Protein AF-A0A2V6GNT8-F1 (afdb_monomer_lite)

Structure (mmCIF, N/CA/C/O backbone):
data_AF-A0A2V6GNT8-F1
#
_entry.id   AF-A0A2V6GNT8-F1
#
loop_
_atom_site.group_PDB
_atom_site.id
_atom_site.type_symbol
_atom_site.label_atom_id
_atom_site.label_alt_id
_atom_site.label_comp_id
_atom_site.label_asym_id
_atom_site.label_entity_id
_atom_site.label_seq_id
_atom_site.pdbx_PDB_ins_code
_atom_site.Cartn_x
_atom_site.Cartn_y
_atom_site.Cartn_z
_atom_site.occupancy
_atom_site.B_iso_or_equiv
_atom_site.auth_seq_id
_atom_site.auth_comp_id
_atom_site.auth_asym_id
_atom_site.auth_atom_id
_atom_site.pdbx_PDB_model_num
ATOM 1 N N . MET A 1 1 ? 37.983 -3.464 -19.889 1.00 56.69 1 MET A N 1
ATOM 2 C CA . MET A 1 1 ? 36.659 -3.033 -19.393 1.00 56.69 1 MET A CA 1
ATOM 3 C C . MET A 1 1 ? 35.722 -4.200 -19.615 1.00 56.69 1 MET A C 1
ATOM 5 O O . MET A 1 1 ? 35.856 -4.833 -20.650 1.00 56.69 1 MET A O 1
ATOM 9 N N . LYS A 1 2 ? 34.889 -4.554 -18.633 1.00 69.12 2 LYS A N 1
ATOM 10 C CA . LYS A 1 2 ? 33.825 -5.542 -18.847 1.00 69.12 2 LYS A CA 1
ATOM 11 C C . LYS A 1 2 ? 32.774 -4.862 -19.735 1.00 69.12 2 LYS A C 1
ATOM 13 O O . LYS A 1 2 ? 32.484 -3.691 -19.485 1.00 69.12 2 LYS A O 1
ATOM 18 N N . ASP A 1 3 ? 32.304 -5.530 -20.785 1.00 84.44 3 ASP A N 1
ATOM 19 C CA . ASP A 1 3 ? 31.273 -4.966 -21.662 1.00 84.44 3 ASP A CA 1
ATOM 20 C C . ASP A 1 3 ? 29.987 -4.728 -20.859 1.00 84.44 3 ASP A C 1
ATOM 22 O O . ASP A 1 3 ? 29.680 -5.474 -19.929 1.00 84.44 3 ASP A O 1
ATOM 26 N N . TRP A 1 4 ? 29.275 -3.644 -21.167 1.00 90.56 4 TRP A N 1
ATOM 27 C CA . TRP A 1 4 ? 28.039 -3.295 -20.471 1.00 90.56 4 TRP A CA 1
ATOM 28 C C . TRP A 1 4 ? 26.917 -4.254 -20.879 1.00 90.56 4 TRP A C 1
ATOM 30 O O . TRP A 1 4 ? 26.547 -4.311 -22.051 1.00 90.56 4 TRP A O 1
ATOM 40 N N . ASP A 1 5 ? 26.365 -4.978 -19.909 1.00 93.69 5 ASP A N 1
ATOM 41 C CA . ASP A 1 5 ? 25.269 -5.933 -20.076 1.00 93.69 5 ASP A CA 1
ATOM 42 C C . ASP A 1 5 ? 24.158 -5.715 -19.027 1.00 93.69 5 ASP A C 1
ATOM 44 O O . ASP A 1 5 ? 24.258 -4.858 -18.142 1.00 93.69 5 ASP A O 1
ATOM 48 N N . VAL A 1 6 ? 23.061 -6.473 -19.148 1.00 94.94 6 VAL A N 1
ATOM 49 C CA . VAL A 1 6 ? 21.893 -6.366 -18.252 1.00 94.94 6 VAL A CA 1
ATOM 50 C C . VAL A 1 6 ? 22.272 -6.673 -16.802 1.00 94.94 6 VAL A C 1
ATOM 52 O O . VAL A 1 6 ? 21.844 -5.958 -15.897 1.00 94.94 6 VAL A O 1
ATOM 55 N N . GLU A 1 7 ? 23.114 -7.684 -16.571 1.00 94.44 7 GLU A N 1
ATOM 56 C CA . GLU A 1 7 ? 23.588 -8.039 -15.228 1.00 94.44 7 GLU A CA 1
ATOM 57 C C . GLU A 1 7 ? 24.385 -6.893 -14.599 1.00 94.44 7 GLU A C 1
ATOM 59 O O . GLU A 1 7 ? 24.159 -6.529 -13.444 1.00 94.44 7 GLU A O 1
ATOM 64 N N . SER A 1 8 ? 25.275 -6.268 -15.373 1.00 94.38 8 SER A N 1
ATOM 65 C CA . SER A 1 8 ? 26.043 -5.106 -14.934 1.00 94.38 8 SER A CA 1
ATOM 66 C C . SER A 1 8 ? 25.132 -3.917 -14.639 1.00 94.38 8 SER A C 1
ATOM 68 O O . SER A 1 8 ? 25.365 -3.221 -13.651 1.00 94.38 8 SER A O 1
ATOM 70 N N . ALA A 1 9 ? 24.073 -3.696 -15.425 1.00 94.00 9 ALA A N 1
ATOM 71 C CA . ALA A 1 9 ? 23.090 -2.645 -15.162 1.00 94.00 9 ALA A CA 1
ATOM 72 C C . ALA A 1 9 ? 22.308 -2.891 -13.859 1.00 94.00 9 ALA A C 1
ATOM 74 O O . ALA A 1 9 ? 22.217 -1.989 -13.021 1.00 94.00 9 ALA A O 1
ATOM 75 N N . ILE A 1 10 ? 21.795 -4.111 -13.656 1.00 95.31 10 ILE A N 1
ATOM 76 C CA . ILE A 1 10 ? 21.076 -4.511 -12.436 1.00 95.31 10 ILE A CA 1
ATOM 77 C C . ILE A 1 10 ? 21.976 -4.356 -11.209 1.00 95.31 10 ILE A C 1
ATOM 79 O O . ILE A 1 10 ? 21.546 -3.762 -10.221 1.00 95.31 10 ILE A O 1
ATOM 83 N N . ALA A 1 11 ? 23.228 -4.817 -11.285 1.00 95.38 11 ALA A N 1
ATOM 84 C CA . ALA A 1 11 ? 24.191 -4.701 -10.195 1.00 95.38 11 ALA A CA 1
ATOM 85 C C . ALA A 1 11 ? 24.572 -3.239 -9.909 1.00 95.38 11 ALA A C 1
ATOM 87 O O . ALA A 1 11 ? 24.581 -2.819 -8.753 1.00 95.38 11 ALA A O 1
ATOM 88 N N . THR A 1 12 ? 24.835 -2.442 -10.950 1.00 95.56 12 THR A N 1
ATOM 89 C CA . THR A 1 12 ? 25.225 -1.026 -10.815 1.00 95.56 12 THR A CA 1
ATOM 90 C C . THR A 1 12 ? 24.135 -0.199 -10.138 1.00 95.56 12 THR A C 1
ATOM 92 O O . THR A 1 12 ? 24.432 0.611 -9.261 1.00 95.56 12 THR A O 1
ATOM 95 N N . TYR A 1 13 ? 22.871 -0.410 -10.515 1.00 96.00 13 TYR A N 1
ATOM 96 C CA . TYR A 1 13 ? 21.725 0.296 -9.929 1.00 96.00 13 TYR A CA 1
ATOM 97 C C . TYR A 1 13 ? 21.080 -0.443 -8.751 1.00 96.00 13 TYR A C 1
ATOM 99 O O . TYR A 1 13 ? 20.076 0.024 -8.205 1.00 96.00 13 TYR A O 1
ATOM 107 N N . ASN A 1 14 ? 21.657 -1.583 -8.360 1.00 96.31 14 ASN A N 1
ATOM 108 C CA . ASN A 1 14 ? 21.172 -2.472 -7.311 1.00 96.31 14 ASN A CA 1
ATOM 109 C C . ASN A 1 14 ? 19.658 -2.736 -7.406 1.00 96.31 14 ASN A C 1
ATOM 111 O O . ASN A 1 14 ? 18.943 -2.644 -6.407 1.00 96.31 14 ASN A O 1
ATOM 115 N N . VAL A 1 15 ? 19.156 -3.003 -8.618 1.00 96.12 15 VAL A N 1
ATOM 116 C CA . VAL A 1 15 ? 17.709 -3.124 -8.869 1.00 96.12 15 VAL A CA 1
ATOM 117 C C . VAL A 1 15 ? 17.105 -4.247 -8.034 1.00 96.12 15 VAL A C 1
ATOM 119 O O . VAL A 1 15 ? 16.052 -4.052 -7.440 1.00 96.12 15 VAL A O 1
ATOM 122 N N . ASP A 1 16 ? 17.810 -5.364 -7.872 1.00 93.62 16 ASP A N 1
ATOM 123 C CA . ASP A 1 16 ? 17.339 -6.484 -7.050 1.00 93.62 16 ASP A CA 1
ATOM 124 C C . ASP A 1 16 ? 17.245 -6.133 -5.557 1.00 93.62 16 ASP A C 1
ATOM 126 O O . ASP A 1 16 ? 16.395 -6.666 -4.844 1.00 93.62 16 ASP A O 1
ATOM 130 N N . GLY A 1 17 ? 18.070 -5.195 -5.079 1.00 94.69 17 GLY A N 1
ATOM 131 C CA . GLY A 1 17 ? 18.089 -4.785 -3.676 1.00 94.69 17 GLY A CA 1
ATOM 132 C C . GLY A 1 17 ? 16.864 -3.977 -3.240 1.00 94.69 17 GLY A C 1
ATOM 133 O O . GLY A 1 17 ? 16.472 -4.052 -2.078 1.00 94.69 17 GLY A O 1
ATOM 134 N N . TRP A 1 18 ? 16.246 -3.210 -4.144 1.00 95.00 18 TRP A N 1
ATOM 135 C CA . TRP A 1 18 ? 15.059 -2.392 -3.836 1.00 95.00 18 TRP A CA 1
ATOM 136 C C . TRP A 1 18 ? 13.808 -2.819 -4.608 1.00 95.00 18 TRP A C 1
ATOM 138 O O . TRP A 1 18 ? 12.692 -2.667 -4.108 1.00 95.00 18 TRP A O 1
ATOM 148 N N . GLY A 1 19 ? 13.975 -3.388 -5.801 1.00 94.38 19 GLY A N 1
ATOM 149 C CA . GLY A 1 19 ? 12.900 -3.766 -6.713 1.00 94.38 19 GLY A CA 1
ATOM 150 C C . GLY A 1 19 ? 11.969 -4.822 -6.133 1.00 94.38 19 GLY A C 1
ATOM 151 O O . GLY A 1 19 ? 10.793 -4.840 -6.487 1.00 94.38 19 GLY A O 1
ATOM 152 N N . SER A 1 20 ? 12.453 -5.650 -5.196 1.00 92.75 20 SER A N 1
ATOM 153 C CA . SER A 1 20 ? 11.640 -6.603 -4.420 1.00 92.75 20 SER A CA 1
ATOM 154 C C . SER A 1 20 ? 10.750 -7.497 -5.301 1.00 92.75 20 SER A C 1
ATOM 156 O O . SER A 1 20 ? 9.595 -7.757 -4.968 1.00 92.75 20 SER A O 1
ATOM 158 N N . GLY A 1 21 ? 11.255 -7.895 -6.474 1.00 92.94 21 GLY A N 1
ATOM 159 C CA . GLY A 1 21 ? 10.516 -8.662 -7.485 1.00 92.94 21 GLY A CA 1
ATOM 160 C C . GLY A 1 21 ? 9.490 -7.867 -8.309 1.00 92.94 21 GLY A C 1
ATOM 161 O O . GLY A 1 21 ? 9.020 -8.370 -9.324 1.00 92.94 21 GLY A O 1
ATOM 162 N N . TYR A 1 22 ? 9.168 -6.625 -7.933 1.00 96.69 22 TYR A N 1
ATOM 163 C CA . TYR A 1 22 ? 8.248 -5.755 -8.676 1.00 96.69 22 TYR A CA 1
ATOM 164 C C . TYR A 1 22 ? 8.913 -4.990 -9.808 1.00 96.69 22 TYR A C 1
ATOM 166 O O . TYR A 1 22 ? 8.228 -4.598 -10.743 1.00 96.69 22 TYR A O 1
ATOM 174 N N . PHE A 1 23 ? 10.216 -4.737 -9.730 1.00 97.31 23 PHE A N 1
ATOM 175 C CA . PHE A 1 23 ? 10.946 -4.001 -10.756 1.00 97.31 23 PHE A CA 1
ATOM 176 C C . PHE A 1 23 ? 12.227 -4.735 -11.113 1.00 97.31 23 PHE A C 1
ATOM 178 O O . PHE A 1 23 ? 12.918 -5.242 -10.232 1.00 97.31 23 PHE A O 1
ATOM 185 N N . THR A 1 24 ? 12.531 -4.797 -12.406 1.00 95.94 24 THR A N 1
ATOM 186 C CA . THR A 1 24 ? 13.781 -5.360 -12.927 1.00 95.94 24 THR A CA 1
ATOM 187 C C . THR A 1 24 ? 14.067 -4.806 -14.329 1.00 95.94 24 THR A C 1
ATOM 189 O O . THR A 1 24 ? 13.322 -3.958 -14.828 1.00 95.94 24 THR A O 1
ATOM 192 N N . VAL A 1 25 ? 15.147 -5.260 -14.960 1.00 96.31 25 VAL A N 1
ATOM 193 C CA . VAL A 1 25 ? 15.515 -4.936 -16.343 1.00 96.31 25 VAL A CA 1
ATOM 194 C C . VAL A 1 25 ? 15.316 -6.184 -17.203 1.00 96.31 25 VAL A C 1
ATOM 196 O O . VAL A 1 25 ? 15.772 -7.265 -16.837 1.00 96.31 25 VAL A O 1
ATOM 199 N N . ASN A 1 26 ? 14.600 -6.066 -18.323 1.00 94.75 26 ASN A N 1
ATOM 200 C CA . ASN A 1 26 ? 14.367 -7.193 -19.229 1.00 94.75 26 ASN A CA 1
ATOM 201 C C . ASN A 1 26 ? 15.579 -7.465 -20.147 1.00 94.75 26 ASN A C 1
ATOM 203 O O . ASN A 1 26 ? 16.560 -6.723 -20.152 1.00 94.75 26 ASN A O 1
ATOM 207 N N . ALA A 1 27 ? 15.492 -8.518 -20.968 1.00 94.25 27 ALA A N 1
ATOM 208 C CA . ALA A 1 27 ? 16.557 -8.913 -21.899 1.00 94.25 27 ALA A CA 1
ATOM 209 C C . ALA A 1 27 ? 16.891 -7.852 -22.970 1.00 94.25 27 ALA A C 1
ATOM 211 O O . ALA A 1 27 ? 17.967 -7.894 -23.559 1.00 94.25 27 ALA A O 1
ATOM 212 N N . GLU A 1 28 ? 15.992 -6.897 -23.212 1.00 94.62 28 GLU A N 1
ATOM 213 C CA . GLU A 1 28 ? 16.192 -5.781 -24.145 1.00 94.62 28 GLU A CA 1
ATOM 214 C C . GLU A 1 28 ? 16.839 -4.558 -23.473 1.00 94.62 28 GLU A C 1
ATOM 216 O O . GLU A 1 28 ? 17.083 -3.549 -24.131 1.00 94.62 28 GLU A O 1
ATOM 221 N N . GLY A 1 29 ? 17.106 -4.617 -22.163 1.00 94.94 29 GLY A N 1
ATOM 222 C CA . GLY A 1 29 ? 17.658 -3.500 -21.394 1.00 94.94 29 GLY A CA 1
ATOM 223 C C . GLY A 1 29 ? 16.616 -2.484 -20.910 1.00 94.94 29 GLY A C 1
ATOM 224 O O . GLY A 1 29 ? 16.991 -1.422 -20.414 1.00 94.94 29 GLY A O 1
ATOM 225 N N . ASN A 1 30 ? 15.320 -2.788 -21.020 1.00 96.56 30 ASN A N 1
ATOM 226 C CA . ASN A 1 30 ? 14.231 -1.913 -20.585 1.00 96.56 30 ASN A CA 1
ATOM 227 C C . ASN A 1 30 ? 13.824 -2.190 -19.132 1.00 96.56 30 ASN A C 1
ATOM 229 O O . ASN A 1 30 ? 13.754 -3.343 -18.703 1.00 96.56 30 ASN A O 1
ATOM 233 N N . VAL A 1 31 ? 13.482 -1.137 -18.381 1.00 96.69 31 VAL A N 1
ATOM 234 C CA . VAL A 1 31 ? 12.901 -1.286 -17.037 1.00 96.69 31 VAL A CA 1
ATOM 235 C C . VAL A 1 31 ? 11.473 -1.807 -17.158 1.00 96.69 31 VAL A C 1
ATOM 237 O O . VAL A 1 31 ? 10.640 -1.223 -17.858 1.00 96.69 31 VAL A O 1
ATOM 240 N N . VAL A 1 32 ? 11.179 -2.878 -16.427 1.00 97.19 32 VAL A N 1
ATOM 241 C CA . VAL A 1 32 ? 9.854 -3.493 -16.376 1.00 97.19 32 VAL A CA 1
ATOM 242 C C . VAL A 1 32 ? 9.287 -3.480 -14.962 1.00 97.19 32 VAL A C 1
ATOM 244 O O . VAL A 1 32 ? 10.020 -3.650 -13.987 1.00 97.19 32 VAL A O 1
ATOM 247 N N . ALA A 1 33 ? 7.972 -3.304 -14.861 1.00 97.50 33 ALA A N 1
ATOM 248 C CA . ALA A 1 33 ? 7.204 -3.477 -13.635 1.00 97.50 33 ALA A CA 1
ATOM 249 C C . ALA A 1 33 ? 6.460 -4.822 -13.665 1.00 97.50 33 ALA A C 1
ATOM 251 O O . ALA A 1 33 ? 5.877 -5.181 -14.683 1.00 97.50 33 ALA A O 1
ATOM 252 N N . LYS A 1 34 ? 6.435 -5.550 -12.552 1.00 97.06 34 LYS A N 1
ATOM 253 C CA . LYS A 1 34 ? 5.728 -6.823 -12.355 1.00 97.06 34 LYS A CA 1
ATOM 254 C C . LYS A 1 34 ? 4.785 -6.697 -11.150 1.00 97.06 34 LYS A C 1
ATOM 256 O O . LYS A 1 34 ? 5.127 -7.164 -10.064 1.00 97.06 34 LYS A O 1
ATOM 261 N N . PRO A 1 35 ? 3.623 -6.031 -11.283 1.00 95.31 35 PRO A N 1
ATOM 262 C CA . PRO A 1 35 ? 2.770 -5.700 -10.136 1.00 95.31 35 PRO A CA 1
ATOM 263 C C . PRO A 1 35 ? 2.293 -6.912 -9.323 1.00 95.31 35 PRO A C 1
ATOM 265 O O . PRO A 1 35 ? 2.169 -6.815 -8.107 1.00 95.31 35 PRO A O 1
ATOM 268 N N . LEU A 1 36 ? 2.095 -8.056 -9.985 1.00 93.50 36 LEU A N 1
ATOM 269 C CA . LEU A 1 36 ? 1.689 -9.328 -9.372 1.00 93.50 36 LEU A CA 1
ATOM 270 C C . LEU A 1 36 ? 2.846 -10.340 -9.256 1.00 93.50 36 LEU A C 1
ATOM 272 O O . LEU A 1 36 ? 2.604 -11.526 -9.046 1.00 93.50 36 LEU A O 1
ATOM 276 N N . GLN A 1 37 ? 4.096 -9.886 -9.415 1.00 92.19 37 GLN A N 1
ATOM 277 C CA . GLN A 1 37 ? 5.290 -10.739 -9.444 1.00 92.19 37 GLN A CA 1
ATOM 278 C C . GLN A 1 37 ? 5.119 -11.928 -10.413 1.00 92.19 37 GLN A C 1
ATOM 280 O O . GLN A 1 37 ? 4.718 -11.725 -11.558 1.00 92.19 37 GLN A O 1
ATOM 285 N N . GLU A 1 38 ? 5.403 -13.153 -9.966 1.00 88.50 38 GLU A N 1
ATOM 286 C CA . GLU A 1 38 ? 5.320 -14.381 -10.770 1.00 88.50 38 GLU A CA 1
ATOM 287 C C . GLU A 1 38 ? 3.878 -14.784 -11.128 1.00 88.50 38 GLU A C 1
ATOM 289 O O . GLU A 1 38 ? 3.668 -15.589 -12.031 1.00 88.50 38 GLU A O 1
ATOM 294 N N . ASN A 1 39 ? 2.871 -14.208 -10.460 1.00 87.88 39 ASN A N 1
ATOM 295 C CA . ASN A 1 39 ? 1.457 -14.493 -10.721 1.00 87.88 39 ASN A CA 1
ATOM 296 C C . ASN A 1 39 ? 0.870 -13.640 -11.858 1.00 87.88 39 ASN A C 1
ATOM 298 O O . ASN A 1 39 ? -0.316 -13.763 -12.167 1.00 87.88 39 ASN A O 1
ATOM 302 N N . GLY A 1 40 ? 1.661 -12.756 -12.473 1.00 89.06 40 GLY A N 1
ATOM 303 C CA . GLY A 1 40 ? 1.198 -11.886 -13.549 1.00 89.06 40 GLY A CA 1
ATOM 304 C C . GLY A 1 40 ? 2.243 -11.623 -14.625 1.00 89.06 40 GLY A C 1
ATOM 305 O O . GLY A 1 40 ? 3.290 -12.259 -14.700 1.00 89.06 40 GLY A O 1
ATOM 306 N N . GLY A 1 41 ? 1.920 -10.675 -15.502 1.00 92.06 41 GLY A N 1
ATOM 307 C CA . GLY A 1 41 ? 2.810 -10.243 -16.573 1.00 92.06 41 GLY A CA 1
ATOM 308 C C . GLY A 1 41 ? 3.806 -9.167 -16.139 1.00 92.06 41 GLY A C 1
ATOM 309 O O . GLY A 1 41 ? 3.713 -8.574 -15.062 1.00 92.06 41 GLY A O 1
ATOM 310 N N . SER A 1 42 ? 4.742 -8.872 -17.039 1.00 95.31 42 SER A N 1
ATOM 311 C CA . SER A 1 42 ? 5.628 -7.713 -16.947 1.00 95.31 42 SER A CA 1
ATOM 312 C C . SER A 1 42 ? 5.145 -6.582 -17.850 1.00 95.31 42 SER A C 1
ATOM 314 O O . SER A 1 42 ? 4.770 -6.822 -18.995 1.00 95.31 42 SER A O 1
ATOM 316 N N . ILE A 1 43 ? 5.230 -5.349 -17.364 1.00 96.88 43 ILE A N 1
ATOM 317 C CA . ILE A 1 43 ? 4.875 -4.124 -18.077 1.00 96.88 43 ILE A CA 1
ATOM 318 C C . ILE A 1 43 ? 6.163 -3.369 -18.391 1.00 96.88 43 ILE A C 1
ATOM 320 O O . ILE A 1 43 ? 6.874 -2.956 -17.474 1.00 96.88 43 ILE A O 1
ATOM 324 N N . ASN A 1 44 ? 6.460 -3.163 -19.672 1.00 97.50 44 ASN A N 1
ATOM 325 C CA . ASN A 1 44 ? 7.583 -2.334 -20.094 1.00 97.50 44 ASN A CA 1
ATOM 326 C C . ASN A 1 44 ? 7.255 -0.852 -19.871 1.00 97.50 44 ASN A C 1
ATOM 328 O O . ASN A 1 44 ? 6.357 -0.294 -20.502 1.00 97.50 44 ASN A O 1
ATOM 332 N N . ILE A 1 45 ? 7.986 -0.194 -18.968 1.00 96.69 45 ILE A N 1
ATOM 333 C CA . ILE A 1 45 ? 7.701 1.200 -18.596 1.00 96.69 45 ILE A CA 1
ATOM 334 C C . ILE A 1 45 ? 7.904 2.134 -19.796 1.00 96.69 45 ILE A C 1
ATOM 336 O O . ILE A 1 45 ? 7.168 3.112 -19.948 1.00 96.69 45 ILE A O 1
ATOM 340 N N . LEU A 1 46 ? 8.860 1.826 -20.678 1.00 96.25 46 LEU A N 1
ATOM 341 C CA . LEU A 1 46 ? 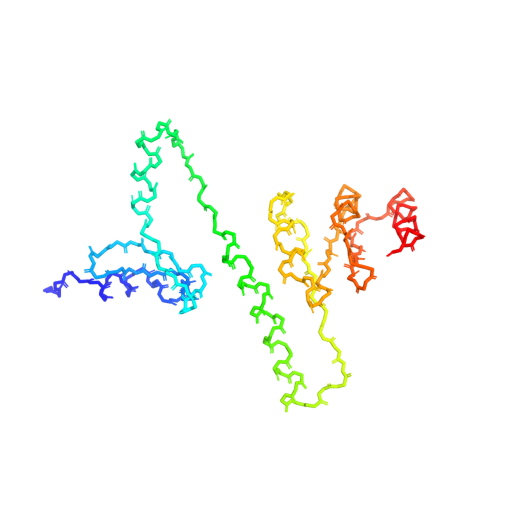9.112 2.628 -21.871 1.00 96.25 46 LEU A CA 1
ATOM 342 C C . LEU A 1 46 ? 7.926 2.585 -22.845 1.00 96.25 46 LEU A C 1
ATOM 344 O O . LEU A 1 46 ? 7.580 3.611 -23.430 1.00 96.25 46 LEU A O 1
ATOM 348 N N . GLU A 1 47 ? 7.266 1.434 -22.978 1.00 96.88 47 GLU A N 1
ATOM 349 C CA . GLU A 1 47 ? 6.056 1.295 -23.797 1.00 96.88 47 GLU A CA 1
ATOM 350 C C . GLU A 1 47 ? 4.905 2.133 -23.237 1.00 96.88 47 GLU A C 1
ATOM 352 O O . GLU A 1 47 ? 4.293 2.888 -23.990 1.00 96.88 47 GLU A O 1
ATOM 357 N N . VAL A 1 48 ? 4.684 2.108 -21.917 1.00 96.38 48 VAL A N 1
ATOM 358 C CA . VAL A 1 48 ? 3.664 2.945 -21.254 1.00 96.38 48 VAL A CA 1
ATOM 359 C C . VAL A 1 48 ? 3.925 4.436 -21.497 1.00 96.38 48 VAL A C 1
ATOM 361 O O . VAL A 1 48 ? 3.007 5.200 -21.799 1.00 96.38 48 VAL A O 1
ATOM 364 N N . VAL A 1 49 ? 5.186 4.869 -21.404 1.00 96.31 49 VAL A N 1
ATOM 365 C CA . VAL A 1 49 ? 5.583 6.261 -21.673 1.00 96.31 49 VAL A CA 1
ATOM 366 C C . VAL A 1 49 ? 5.352 6.636 -23.139 1.00 96.31 49 VAL A C 1
ATOM 368 O O . VAL A 1 49 ? 4.873 7.738 -23.425 1.00 96.31 49 VAL A O 1
ATOM 371 N N . ASN A 1 50 ? 5.678 5.740 -24.071 1.00 96.00 50 ASN A N 1
ATOM 372 C CA . ASN A 1 50 ? 5.462 5.967 -25.497 1.00 96.00 50 ASN A CA 1
ATOM 373 C C . ASN A 1 50 ? 3.967 6.033 -25.832 1.00 96.00 50 ASN A C 1
ATOM 375 O O . ASN A 1 50 ? 3.548 6.956 -26.532 1.00 96.00 50 ASN A O 1
ATOM 379 N N . GLU A 1 51 ? 3.147 5.142 -25.274 1.00 96.69 51 GLU A N 1
ATOM 380 C CA . GLU A 1 51 ? 1.693 5.185 -25.436 1.00 96.69 51 GLU A CA 1
ATOM 381 C C . GLU A 1 51 ? 1.118 6.500 -24.888 1.00 96.69 51 GLU A C 1
ATOM 383 O O . GLU A 1 51 ? 0.370 7.187 -25.586 1.00 96.69 51 GLU A O 1
ATOM 388 N N . ALA A 1 52 ? 1.533 6.922 -23.689 1.00 96.50 52 ALA A N 1
ATOM 389 C CA . ALA A 1 52 ? 1.108 8.190 -23.099 1.00 96.50 52 ALA A CA 1
ATOM 390 C C . ALA A 1 52 ? 1.405 9.392 -24.016 1.00 96.50 52 ALA A C 1
ATOM 392 O O . ALA A 1 52 ? 0.547 10.263 -24.186 1.00 96.50 52 ALA A O 1
ATOM 393 N N . ARG A 1 53 ? 2.576 9.411 -24.673 1.00 95.31 53 ARG A N 1
ATOM 394 C CA . ARG A 1 53 ? 2.920 10.427 -25.686 1.00 95.31 53 ARG A CA 1
ATOM 395 C C . ARG A 1 53 ? 1.988 10.378 -26.888 1.00 95.31 53 ARG A C 1
ATOM 397 O O . ARG A 1 53 ? 1.503 11.425 -27.307 1.00 95.31 53 ARG A O 1
ATOM 404 N N . THR A 1 54 ? 1.716 9.188 -27.431 1.00 96.81 54 THR A N 1
ATOM 405 C CA . THR A 1 54 ? 0.809 9.045 -28.587 1.00 96.81 54 THR A CA 1
ATOM 406 C C . THR A 1 54 ? -0.614 9.507 -28.275 1.00 96.81 54 THR A C 1
ATOM 408 O O . THR A 1 54 ? -1.299 10.035 -29.146 1.00 96.81 54 THR A O 1
ATOM 411 N N . ARG A 1 55 ? -1.031 9.391 -27.010 1.00 96.81 55 ARG A N 1
ATOM 412 C CA . ARG A 1 55 ? -2.322 9.865 -26.497 1.00 96.81 55 ARG A CA 1
ATOM 413 C C . ARG A 1 55 ? -2.344 11.361 -26.165 1.00 96.81 55 ARG A C 1
ATOM 415 O O . ARG A 1 55 ? -3.363 11.855 -25.691 1.00 96.81 55 ARG A O 1
ATOM 422 N N . GLY A 1 56 ? -1.243 12.082 -26.389 1.00 96.38 56 GLY A N 1
ATOM 423 C CA . GLY A 1 56 ? -1.140 13.516 -26.120 1.00 96.38 56 GLY A CA 1
ATOM 424 C C . GLY A 1 56 ? -1.097 13.874 -24.632 1.00 96.38 56 GLY A C 1
ATOM 425 O O . GLY A 1 56 ? -1.387 15.016 -24.277 1.00 96.38 56 GLY A O 1
ATOM 426 N N . LEU A 1 57 ? -0.753 12.927 -23.752 1.00 96.12 57 LEU A N 1
ATOM 427 C CA . LEU A 1 57 ? -0.605 13.207 -22.325 1.00 96.12 57 LEU A CA 1
ATOM 428 C C . LEU A 1 57 ? 0.671 14.024 -22.081 1.00 96.12 57 LEU A C 1
ATOM 430 O O . LEU A 1 57 ? 1.756 13.687 -22.560 1.00 96.12 57 LEU A O 1
ATOM 434 N N . SER A 1 58 ? 0.536 15.110 -21.324 1.00 93.44 58 SER A N 1
ATOM 435 C CA . SER A 1 58 ? 1.648 15.984 -20.955 1.00 93.44 58 SER A CA 1
ATOM 436 C C . SER A 1 58 ? 2.488 15.395 -19.821 1.00 93.44 58 SER A C 1
ATOM 438 O O . SER A 1 58 ? 1.956 14.770 -18.904 1.00 93.44 58 SER A O 1
ATOM 440 N N . PHE A 1 59 ? 3.791 15.668 -19.845 1.00 94.06 59 PHE A N 1
ATOM 441 C CA . PHE A 1 59 ? 4.738 15.302 -18.789 1.00 94.06 59 PHE A CA 1
ATOM 442 C C . PHE A 1 59 ? 4.997 16.496 -17.849 1.00 94.06 59 PHE A C 1
ATOM 444 O O . PHE A 1 59 ? 4.915 17.637 -18.310 1.00 94.06 59 PHE A O 1
ATOM 451 N N . PRO A 1 60 ? 5.347 16.271 -16.564 1.00 94.56 60 PRO A N 1
ATOM 452 C CA . PRO A 1 60 ? 5.607 14.981 -15.910 1.00 94.56 60 PRO A CA 1
ATOM 453 C C . PRO A 1 60 ? 4.335 14.156 -15.659 1.00 94.56 60 PRO A C 1
ATOM 455 O O . PRO A 1 60 ? 3.266 14.713 -15.431 1.00 94.56 60 PRO A O 1
ATOM 458 N N . LEU A 1 61 ? 4.466 12.825 -15.687 1.00 93.94 61 LEU A N 1
ATOM 459 C CA . LEU A 1 61 ? 3.361 11.882 -15.491 1.00 93.94 61 LEU A CA 1
ATOM 460 C C . LEU A 1 61 ? 3.679 10.913 -14.347 1.00 93.94 61 LEU A C 1
ATOM 462 O O . LEU A 1 61 ? 4.830 10.519 -14.165 1.00 93.94 61 LEU A O 1
ATOM 466 N N . VAL A 1 62 ? 2.655 10.536 -13.580 1.00 93.31 62 VAL A N 1
ATOM 467 C CA . VAL A 1 62 ? 2.762 9.573 -12.476 1.00 93.31 62 VAL A CA 1
ATOM 468 C C . VAL A 1 62 ? 2.054 8.287 -12.881 1.00 93.31 62 VAL A C 1
ATOM 470 O O . VAL A 1 62 ? 0.847 8.291 -13.104 1.00 93.31 62 VAL A O 1
ATOM 473 N N . ILE A 1 63 ? 2.808 7.190 -12.965 1.00 93.00 63 ILE A N 1
ATOM 474 C CA . ILE A 1 63 ? 2.274 5.853 -13.243 1.00 93.00 63 ILE A CA 1
ATOM 475 C C . ILE A 1 63 ? 2.028 5.159 -11.904 1.00 93.00 63 ILE A C 1
ATOM 477 O O . ILE A 1 63 ? 2.927 5.080 -11.066 1.00 93.00 63 ILE A O 1
ATOM 481 N N . ARG A 1 64 ? 0.806 4.667 -11.692 1.00 92.50 64 ARG A N 1
ATOM 482 C CA . ARG A 1 64 ? 0.417 3.930 -10.486 1.00 92.50 64 ARG A CA 1
ATOM 483 C C . ARG A 1 64 ? 0.051 2.500 -10.854 1.00 92.50 64 ARG A C 1
ATOM 485 O O . ARG A 1 64 ? -0.744 2.288 -11.761 1.00 92.50 64 ARG A O 1
ATOM 492 N N . PHE A 1 65 ? 0.599 1.542 -10.117 1.00 93.62 65 PHE A N 1
ATOM 493 C CA . PHE A 1 65 ? 0.290 0.122 -10.265 1.00 93.62 65 PHE A CA 1
ATOM 494 C C . PHE A 1 65 ? -0.620 -0.303 -9.109 1.00 93.62 65 PHE A C 1
ATOM 496 O O . PHE A 1 65 ? -0.140 -0.552 -8.004 1.00 93.62 65 PHE A O 1
ATOM 503 N N . GLN A 1 66 ? -1.931 -0.330 -9.346 1.00 92.12 66 GLN A N 1
ATOM 504 C CA . GLN A 1 66 ? -2.928 -0.696 -8.331 1.00 92.12 66 GLN A CA 1
ATOM 505 C C . GLN A 1 66 ? -2.754 -2.152 -7.868 1.00 92.12 66 GLN A C 1
ATOM 507 O O . GLN A 1 66 ? -2.671 -2.411 -6.670 1.00 92.12 66 GLN A O 1
ATOM 512 N N . ASP A 1 67 ? -2.502 -3.064 -8.807 1.00 93.44 67 ASP A N 1
ATOM 513 C CA . ASP A 1 67 ? -2.198 -4.474 -8.532 1.00 93.44 67 ASP A CA 1
ATOM 514 C C . ASP A 1 67 ? -1.011 -4.671 -7.574 1.00 93.44 67 ASP A C 1
ATOM 516 O O . ASP A 1 67 ? -1.020 -5.576 -6.742 1.00 93.44 67 ASP A O 1
ATOM 520 N N . LEU A 1 68 ? -0.002 -3.791 -7.632 1.00 94.62 68 LEU A N 1
ATOM 521 C CA . LEU A 1 68 ? 1.132 -3.837 -6.707 1.00 94.62 68 LEU A CA 1
ATOM 522 C C . LEU A 1 68 ? 0.672 -3.530 -5.280 1.00 94.62 68 LEU A C 1
ATOM 524 O O . LEU A 1 68 ? 1.093 -4.205 -4.341 1.00 94.62 68 LEU A O 1
ATOM 528 N N . LEU A 1 69 ? -0.201 -2.533 -5.101 1.00 93.75 69 LEU A N 1
ATOM 529 C CA . LEU A 1 69 ? -0.771 -2.215 -3.790 1.00 93.75 69 LEU A CA 1
ATOM 530 C C . LEU A 1 69 ? -1.571 -3.400 -3.246 1.00 93.75 69 LEU A C 1
ATOM 532 O O . LEU A 1 69 ? -1.335 -3.789 -2.100 1.00 93.75 69 LEU A O 1
ATOM 536 N N . ARG A 1 70 ? -2.435 -4.015 -4.069 1.00 94.88 70 ARG A N 1
ATOM 537 C CA . ARG A 1 70 ? -3.186 -5.222 -3.681 1.00 94.88 70 ARG A CA 1
ATOM 538 C C . ARG A 1 70 ? -2.254 -6.335 -3.228 1.00 94.88 70 ARG A C 1
ATOM 540 O O . ARG A 1 70 ? -2.362 -6.812 -2.099 1.00 94.88 70 ARG A O 1
ATOM 547 N N . HIS A 1 71 ? -1.265 -6.658 -4.061 1.00 95.69 71 HIS A N 1
ATOM 548 C CA . HIS A 1 71 ? -0.295 -7.703 -3.766 1.00 95.69 71 HIS A CA 1
ATOM 549 C C . HIS A 1 71 ? 0.449 -7.429 -2.454 1.00 95.69 71 HIS A C 1
ATOM 551 O O . HIS A 1 71 ? 0.720 -8.355 -1.692 1.00 95.69 71 HIS A O 1
ATOM 557 N N . ARG A 1 72 ? 0.796 -6.171 -2.145 1.00 95.19 72 ARG A N 1
ATOM 558 C CA . ARG A 1 72 ? 1.455 -5.820 -0.874 1.00 95.19 72 ARG A CA 1
ATOM 559 C C . ARG A 1 72 ? 0.544 -6.006 0.334 1.00 95.19 72 ARG A C 1
ATOM 561 O O . ARG A 1 72 ? 1.028 -6.506 1.350 1.00 95.19 72 ARG A O 1
ATOM 568 N N . VAL A 1 73 ? -0.730 -5.626 0.237 1.00 96.31 73 VAL A N 1
ATOM 569 C CA . VAL A 1 73 ? -1.710 -5.848 1.312 1.00 96.31 73 VAL A CA 1
ATOM 570 C C . VAL A 1 73 ? -1.859 -7.344 1.574 1.00 96.31 73 VAL A C 1
ATOM 572 O O . VAL A 1 73 ? -1.696 -7.784 2.712 1.00 96.31 73 VAL A O 1
ATOM 575 N N . GLU A 1 74 ? -2.070 -8.142 0.531 1.00 96.00 74 GLU A N 1
ATOM 576 C CA . GLU A 1 74 ? -2.198 -9.598 0.643 1.00 96.00 74 GLU A CA 1
ATOM 577 C C . GLU A 1 74 ? -0.929 -10.243 1.206 1.00 96.00 74 GLU A C 1
ATOM 579 O O . GLU A 1 74 ? -0.998 -10.994 2.175 1.00 96.00 74 GLU A O 1
ATOM 584 N N . SER A 1 75 ? 0.244 -9.887 0.672 1.00 95.44 75 SER A N 1
ATOM 585 C CA . SER A 1 75 ? 1.530 -10.458 1.099 1.00 95.44 75 SER A CA 1
ATOM 586 C C . SER A 1 75 ? 1.796 -10.256 2.588 1.00 95.44 75 SER A C 1
ATOM 588 O O . SER A 1 75 ? 2.267 -11.172 3.256 1.00 95.44 75 SER A O 1
ATOM 590 N N . VAL A 1 76 ? 1.501 -9.066 3.126 1.00 96.94 76 VAL A N 1
ATOM 591 C CA . VAL A 1 76 ? 1.694 -8.790 4.557 1.00 96.94 76 VAL A CA 1
ATOM 592 C C . VAL A 1 76 ? 0.741 -9.636 5.398 1.00 96.94 76 VAL A C 1
ATOM 594 O O . VAL A 1 76 ? 1.182 -10.267 6.356 1.00 96.94 76 VAL A O 1
ATOM 597 N N . ASN A 1 77 ? -0.543 -9.694 5.036 1.00 97.62 77 ASN A N 1
ATOM 598 C CA . ASN A 1 77 ? -1.520 -10.479 5.790 1.00 97.62 77 ASN A CA 1
ATOM 599 C C . ASN A 1 77 ? -1.197 -11.979 5.756 1.00 97.62 77 ASN A C 1
ATOM 601 O O . ASN A 1 77 ? -1.192 -12.623 6.805 1.00 97.62 77 ASN A O 1
ATOM 605 N N . LEU A 1 78 ? -0.855 -12.516 4.583 1.00 97.12 78 LEU A N 1
ATOM 606 C CA . LEU A 1 78 ? -0.472 -13.918 4.419 1.00 97.12 78 LEU A CA 1
ATOM 607 C C . LEU A 1 78 ? 0.816 -14.252 5.178 1.00 97.12 78 LEU A C 1
ATOM 609 O O . LEU A 1 78 ? 0.885 -15.296 5.819 1.00 97.12 78 LEU A O 1
ATOM 613 N N . ALA A 1 79 ? 1.813 -13.361 5.190 1.00 97.94 79 ALA A N 1
ATOM 614 C CA . ALA A 1 79 ? 3.034 -13.573 5.967 1.00 97.94 79 ALA A CA 1
ATOM 615 C C . ALA A 1 79 ? 2.740 -13.730 7.469 1.00 97.94 79 ALA A C 1
ATOM 617 O O . ALA A 1 79 ? 3.262 -14.644 8.110 1.00 97.94 79 ALA A O 1
ATOM 618 N N . PHE A 1 80 ? 1.863 -12.887 8.027 1.00 98.31 80 PHE A N 1
ATOM 619 C CA . PHE A 1 80 ? 1.439 -13.022 9.422 1.00 98.31 80 PHE A CA 1
ATOM 620 C C . PHE A 1 80 ? 0.595 -14.278 9.662 1.00 98.31 80 PHE A C 1
ATOM 622 O O . PHE A 1 80 ? 0.809 -14.950 10.666 1.00 98.31 80 PHE A O 1
ATOM 629 N N . GLN A 1 81 ? -0.332 -14.627 8.766 1.00 97.62 81 GLN A N 1
ATOM 630 C CA . GLN A 1 81 ? -1.126 -15.857 8.889 1.00 97.62 81 GLN A CA 1
ATOM 631 C C . GLN A 1 81 ? -0.254 -17.119 8.864 1.00 97.62 81 GLN A C 1
ATOM 633 O O . GLN A 1 81 ? -0.460 -18.027 9.674 1.00 97.62 81 GLN A O 1
ATOM 638 N N . ASN A 1 82 ? 0.749 -17.151 7.984 1.00 98.19 82 ASN A N 1
ATOM 639 C CA . ASN A 1 82 ? 1.707 -18.247 7.893 1.00 98.19 82 ASN A CA 1
ATOM 640 C C . ASN A 1 82 ? 2.487 -18.394 9.202 1.00 98.19 82 ASN A C 1
ATOM 642 O O . ASN A 1 82 ? 2.507 -19.482 9.768 1.00 98.19 82 ASN A O 1
ATOM 646 N N . ALA A 1 83 ? 3.033 -17.298 9.738 1.00 98.50 83 ALA A N 1
ATOM 647 C CA . ALA A 1 83 ? 3.735 -17.321 11.020 1.00 98.50 83 ALA A CA 1
ATOM 648 C C . ALA A 1 83 ? 2.809 -17.734 12.182 1.00 98.50 83 ALA A C 1
ATOM 650 O O . ALA A 1 83 ? 3.178 -18.552 13.018 1.00 98.50 83 ALA A O 1
ATOM 651 N N . ILE A 1 84 ? 1.575 -17.224 12.234 1.00 98.38 84 ILE A N 1
ATOM 652 C CA . ILE A 1 84 ? 0.597 -17.616 13.263 1.00 98.38 84 ILE A CA 1
ATOM 653 C C . ILE A 1 84 ? 0.351 -19.129 13.239 1.00 98.38 84 ILE A C 1
ATOM 655 O O . ILE A 1 84 ? 0.319 -19.757 14.296 1.00 98.38 84 ILE A O 1
ATOM 659 N N . THR A 1 85 ? 0.220 -19.705 12.043 1.00 98.06 85 THR A N 1
ATOM 660 C CA . THR A 1 85 ? 0.007 -21.145 11.852 1.00 98.06 85 THR A CA 1
ATOM 661 C C . THR A 1 85 ? 1.247 -21.951 12.235 1.00 98.06 85 THR A C 1
ATOM 663 O O . THR A 1 85 ? 1.135 -22.929 12.969 1.00 98.06 85 THR A O 1
ATOM 666 N N . GLU A 1 86 ? 2.428 -21.529 11.777 1.00 98.44 86 GLU A N 1
ATOM 667 C CA . GLU A 1 86 ? 3.711 -22.190 12.044 1.00 98.44 86 GLU A CA 1
ATOM 668 C C . GLU A 1 86 ? 4.018 -22.279 13.545 1.00 98.44 86 GLU A C 1
ATOM 670 O O . GLU A 1 86 ? 4.507 -23.303 14.021 1.00 98.44 86 GLU A O 1
ATOM 675 N N . PHE A 1 87 ? 3.684 -21.231 14.300 1.00 98.25 87 PHE A N 1
ATOM 676 C CA . PHE A 1 87 ? 3.984 -21.130 15.728 1.00 98.25 87 PHE A CA 1
ATOM 677 C C . PHE A 1 87 ? 2.788 -21.450 16.649 1.00 98.25 87 PHE A C 1
ATOM 679 O O . PHE A 1 87 ? 2.888 -21.217 17.854 1.00 98.25 87 PHE A O 1
ATOM 686 N N . ASP A 1 88 ? 1.665 -21.959 16.117 1.00 97.81 88 ASP A N 1
ATOM 687 C CA . ASP A 1 88 ? 0.401 -22.214 16.850 1.00 97.81 88 ASP A CA 1
ATOM 688 C C . ASP A 1 88 ? -0.028 -21.024 17.739 1.00 97.81 88 ASP A C 1
ATOM 690 O O . ASP A 1 88 ? -0.495 -21.166 18.876 1.00 97.81 88 ASP A O 1
ATOM 694 N N . TYR A 1 89 ? 0.154 -19.804 17.228 1.00 98.31 89 TYR A N 1
ATOM 695 C CA . TYR A 1 89 ? -0.220 -18.595 17.950 1.00 98.31 89 TYR A CA 1
ATOM 696 C C . TYR A 1 89 ? -1.747 -18.475 18.021 1.00 98.31 89 TYR A C 1
ATOM 698 O O . TYR A 1 89 ? -2.456 -18.619 17.030 1.00 98.31 89 TYR A O 1
ATOM 706 N N . ARG A 1 90 ? -2.283 -18.183 19.211 1.00 97.94 90 ARG A N 1
ATOM 707 C CA . ARG A 1 90 ? -3.740 -18.179 19.451 1.00 97.94 90 ARG A CA 1
ATOM 708 C C . ARG A 1 90 ? -4.448 -16.879 19.062 1.00 97.94 90 ARG A C 1
ATOM 710 O O . ARG A 1 90 ? -5.675 -16.841 19.050 1.00 97.94 90 ARG A O 1
ATOM 717 N N . GLY A 1 91 ? -3.702 -15.809 18.799 1.00 96.06 91 GLY A N 1
ATOM 718 C CA . GLY A 1 91 ? -4.264 -14.526 18.380 1.00 96.06 91 GLY A CA 1
ATOM 719 C C . GLY A 1 91 ? -4.398 -14.401 16.862 1.00 96.06 91 GLY A C 1
ATOM 720 O O . GLY A 1 91 ? -3.912 -15.232 16.102 1.00 96.06 91 GLY A O 1
ATOM 721 N N . GLN A 1 92 ? -5.034 -13.317 16.425 1.00 94.69 92 GLN A N 1
ATOM 722 C CA . GLN A 1 92 ? -5.192 -12.978 15.011 1.00 94.69 92 GLN A CA 1
ATOM 723 C C . GLN A 1 92 ? -4.388 -11.726 14.673 1.00 94.69 92 GLN A C 1
ATOM 725 O O . GLN A 1 92 ? -4.303 -10.795 15.477 1.00 94.69 92 GLN A O 1
ATOM 730 N N . TYR A 1 93 ? -3.842 -11.683 13.463 1.00 96.94 93 TYR A N 1
ATOM 731 C CA . TYR A 1 93 ? -3.312 -10.453 12.895 1.00 96.94 93 TYR A CA 1
ATOM 732 C C . TYR A 1 93 ? -4.458 -9.611 12.321 1.00 96.94 93 TYR A C 1
ATOM 734 O O . TYR A 1 93 ? -5.305 -10.125 11.595 1.00 96.94 93 TYR A O 1
ATOM 742 N N . ARG A 1 94 ? -4.476 -8.318 12.652 1.00 95.25 94 ARG A N 1
ATOM 743 C CA . ARG A 1 94 ? -5.381 -7.314 12.076 1.00 95.25 94 ARG A CA 1
ATOM 744 C C . ARG A 1 94 ? -4.538 -6.116 11.661 1.00 95.25 94 ARG A C 1
ATOM 746 O O . ARG A 1 94 ? -4.106 -5.333 12.508 1.00 95.25 94 ARG A O 1
ATOM 753 N N . GLY A 1 95 ? -4.243 -6.014 10.371 1.00 95.94 95 GLY A N 1
ATOM 754 C CA . GLY A 1 95 ? -3.484 -4.889 9.838 1.00 95.94 95 GLY A CA 1
ATOM 755 C C . GLY A 1 95 ? -4.340 -3.630 9.705 1.00 95.94 95 GLY A C 1
ATOM 756 O O . GLY A 1 95 ? -5.559 -3.709 9.560 1.00 95.94 95 GLY A O 1
ATOM 757 N N . VAL A 1 96 ? -3.698 -2.462 9.771 1.00 96.44 96 VAL A N 1
ATOM 758 C CA . VAL A 1 96 ? -4.343 -1.162 9.549 1.00 96.44 96 VAL A CA 1
ATOM 759 C C . VAL A 1 96 ? -3.483 -0.283 8.648 1.00 96.44 96 VAL A C 1
ATOM 761 O O . VAL A 1 96 ? -2.260 -0.242 8.804 1.00 96.44 96 VAL A O 1
ATOM 764 N N . PHE A 1 97 ? -4.107 0.445 7.721 1.00 97.00 97 PHE A N 1
ATOM 765 C CA . PHE A 1 97 ? -3.409 1.419 6.883 1.00 97.00 97 PHE A CA 1
ATOM 766 C C . PHE A 1 97 ? -3.491 2.832 7.476 1.00 97.00 97 PHE A C 1
ATOM 768 O O . PHE A 1 97 ? -4.592 3.378 7.591 1.00 97.00 97 PHE A O 1
ATOM 775 N N . PRO A 1 98 ? -2.356 3.465 7.819 1.00 96.56 98 PRO A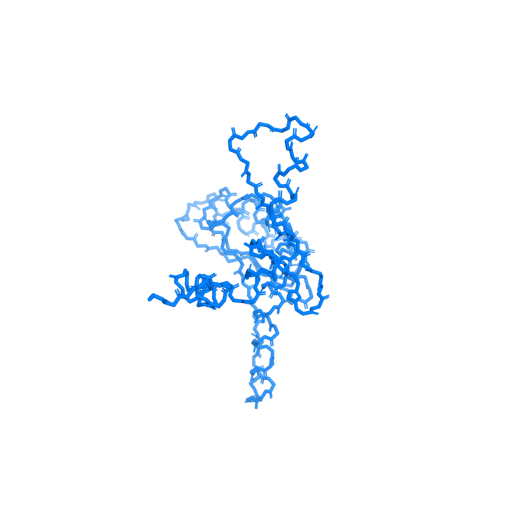 N 1
ATOM 776 C CA . PRO A 1 98 ? -2.336 4.854 8.257 1.00 96.56 98 PRO A CA 1
ATOM 777 C C . PRO A 1 98 ? -2.593 5.807 7.088 1.00 96.56 98 PRO A C 1
ATOM 779 O O . PRO A 1 98 ? -1.717 6.028 6.247 1.00 96.56 98 PRO A O 1
ATOM 782 N N . ILE A 1 99 ? -3.774 6.433 7.073 1.00 94.12 99 ILE A N 1
ATOM 783 C CA . ILE A 1 99 ? -4.225 7.332 5.994 1.00 94.12 99 ILE A CA 1
ATOM 784 C C . ILE A 1 99 ? -3.238 8.485 5.770 1.00 94.12 99 ILE A C 1
ATOM 786 O O . ILE A 1 99 ? -3.036 8.920 4.637 1.00 94.12 99 ILE A O 1
ATOM 790 N N . LYS A 1 100 ? -2.549 8.929 6.829 1.00 92.56 100 LYS A N 1
ATOM 791 C CA . LYS A 1 100 ? -1.519 9.976 6.768 1.00 92.56 100 LYS A CA 1
ATOM 792 C C . LYS A 1 100 ? -0.407 9.722 5.742 1.00 92.56 100 LYS A C 1
ATOM 794 O O . LYS A 1 100 ? 0.243 10.673 5.317 1.00 92.56 100 LYS A O 1
ATOM 799 N N . VAL A 1 101 ? -0.158 8.461 5.373 1.00 93.50 101 VAL A N 1
ATOM 800 C CA . VAL A 1 101 ? 0.879 8.088 4.398 1.00 93.50 101 VAL A CA 1
ATOM 801 C C . VAL A 1 101 ? 0.439 8.417 2.973 1.00 93.50 101 VAL A C 1
ATOM 803 O O . VAL A 1 101 ? 1.259 8.857 2.170 1.00 93.50 101 VAL A O 1
ATOM 806 N N . ASN A 1 102 ? -0.840 8.209 2.651 1.00 90.88 102 ASN A N 1
ATOM 807 C CA . ASN A 1 102 ? -1.408 8.547 1.353 1.00 90.88 102 ASN A CA 1
ATOM 808 C C . ASN A 1 102 ? -2.933 8.703 1.453 1.00 90.88 102 ASN A C 1
ATOM 810 O O . ASN A 1 102 ? -3.659 7.722 1.599 1.00 90.88 102 ASN A O 1
ATOM 814 N N . GLN A 1 103 ? -3.408 9.945 1.349 1.00 88.62 103 GLN A N 1
ATOM 815 C CA . GLN A 1 103 ? -4.819 10.302 1.501 1.00 88.62 103 GLN A CA 1
ATOM 816 C C . GLN A 1 103 ? -5.625 10.177 0.196 1.00 88.62 103 GLN A C 1
ATOM 818 O O . GLN A 1 103 ? -6.807 10.527 0.170 1.00 88.62 103 GLN A O 1
ATOM 823 N N . LEU A 1 104 ? -5.009 9.738 -0.908 1.00 92.69 104 LEU A N 1
ATOM 824 C CA . LEU A 1 104 ? -5.708 9.616 -2.185 1.00 92.69 104 LEU A CA 1
ATOM 825 C C . LEU A 1 104 ? -6.780 8.531 -2.104 1.00 92.69 104 LEU A C 1
ATOM 827 O O . LEU A 1 104 ? -6.495 7.384 -1.762 1.00 92.69 104 LEU A O 1
ATOM 831 N N . ARG A 1 105 ? -8.005 8.896 -2.493 1.00 91.12 105 ARG A N 1
ATOM 832 C CA . ARG A 1 105 ? -9.166 7.999 -2.487 1.00 91.12 105 ARG A CA 1
ATOM 833 C C . ARG A 1 105 ? -8.884 6.680 -3.204 1.00 91.12 105 ARG A C 1
ATOM 835 O O . ARG A 1 105 ? -9.132 5.636 -2.625 1.00 91.12 105 ARG A O 1
ATOM 842 N N . GLU A 1 106 ? -8.313 6.740 -4.405 1.00 92.06 106 GLU A N 1
ATOM 843 C CA . GLU A 1 106 ? -7.987 5.558 -5.216 1.00 92.06 106 GLU A CA 1
ATOM 844 C C . GLU A 1 106 ? -7.030 4.585 -4.511 1.00 92.06 106 GLU A C 1
ATOM 846 O O . GLU A 1 106 ? -7.128 3.382 -4.706 1.00 92.06 106 GLU A O 1
ATOM 851 N N . VAL A 1 107 ? -6.124 5.085 -3.664 1.00 92.50 107 VAL A N 1
ATOM 852 C CA . VAL A 1 107 ? -5.188 4.244 -2.904 1.00 92.50 107 VAL A CA 1
ATOM 853 C C . VAL A 1 107 ? -5.888 3.622 -1.703 1.00 92.50 107 VAL A C 1
ATOM 855 O O . VAL A 1 107 ? -5.714 2.438 -1.438 1.00 92.50 107 VAL A O 1
ATOM 858 N N . ILE A 1 108 ? -6.689 4.409 -0.982 1.00 93.25 108 ILE A N 1
ATOM 859 C CA . ILE A 1 108 ? -7.426 3.922 0.188 1.00 93.25 108 ILE A CA 1
ATOM 860 C C . ILE A 1 108 ? -8.467 2.881 -0.235 1.00 93.25 108 ILE A C 1
ATOM 862 O O . ILE A 1 108 ? -8.548 1.832 0.395 1.00 93.25 108 ILE A O 1
ATOM 866 N N . GLU A 1 109 ? -9.230 3.144 -1.299 1.00 92.94 109 GLU A N 1
ATOM 867 C CA . GLU A 1 109 ? -10.224 2.204 -1.831 1.00 92.94 109 GLU A CA 1
ATOM 868 C C . GLU A 1 109 ? -9.573 0.877 -2.218 1.00 92.94 109 GLU A C 1
ATOM 870 O O . GLU A 1 109 ? -10.072 -0.172 -1.823 1.00 92.94 109 GLU A O 1
ATOM 875 N N . GLU A 1 110 ? -8.430 0.924 -2.900 1.00 94.50 110 GLU A N 1
ATOM 876 C CA . GLU A 1 110 ? -7.710 -0.277 -3.318 1.00 94.50 110 GLU A CA 1
ATOM 877 C C . GLU A 1 110 ? -7.177 -1.092 -2.132 1.00 94.50 110 GLU A C 1
ATOM 879 O O . GLU A 1 110 ? -7.259 -2.320 -2.123 1.00 94.50 110 GLU A O 1
ATOM 884 N N . ILE A 1 111 ? -6.661 -0.415 -1.101 1.00 94.56 111 ILE A N 1
ATOM 885 C CA . ILE A 1 111 ? -6.161 -1.063 0.119 1.00 94.56 111 ILE A CA 1
ATOM 886 C C . ILE A 1 111 ? -7.299 -1.702 0.917 1.00 94.56 111 ILE A C 1
ATOM 888 O O . ILE A 1 111 ? -7.148 -2.827 1.391 1.00 94.56 111 ILE A O 1
ATOM 892 N N . VAL A 1 112 ? -8.423 -0.996 1.079 1.00 93.56 112 VAL A N 1
ATOM 893 C CA . VAL A 1 112 ? -9.599 -1.515 1.794 1.00 93.56 112 VAL A CA 1
ATOM 894 C C . VAL A 1 112 ? -10.188 -2.711 1.049 1.00 93.56 112 VAL A C 1
ATOM 896 O O . VAL A 1 112 ? -10.521 -3.710 1.680 1.00 93.56 112 VAL A O 1
ATOM 899 N N . ASP A 1 113 ? -10.273 -2.639 -0.279 1.00 94.69 113 ASP A N 1
ATOM 900 C CA . ASP A 1 113 ? -10.810 -3.719 -1.107 1.00 94.69 113 ASP A CA 1
ATOM 901 C C . ASP A 1 113 ? -9.921 -4.973 -1.065 1.00 94.69 113 ASP A C 1
ATOM 903 O O . ASP A 1 113 ? -10.391 -6.054 -0.717 1.00 94.69 113 ASP A O 1
ATOM 907 N N . ALA A 1 114 ? -8.609 -4.835 -1.294 1.00 95.12 114 ALA A N 1
ATOM 908 C CA . ALA A 1 114 ? -7.663 -5.954 -1.178 1.00 95.12 114 ALA A CA 1
ATOM 909 C C . ALA A 1 114 ? -7.580 -6.530 0.248 1.00 95.12 11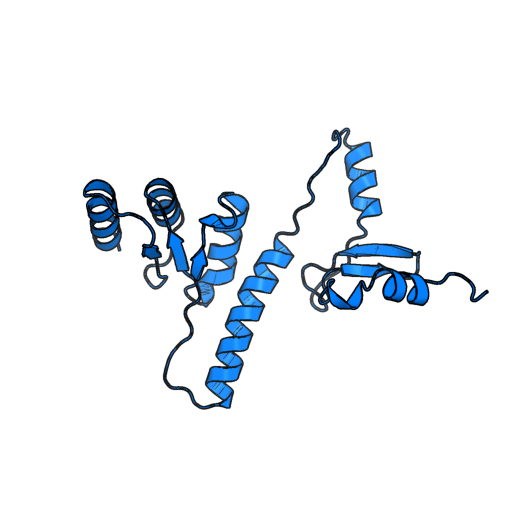4 ALA A C 1
ATOM 911 O O . ALA A 1 114 ? -7.298 -7.712 0.458 1.00 95.12 114 ALA A O 1
ATOM 912 N N . GLY A 1 115 ? -7.815 -5.679 1.245 1.00 95.44 115 GLY A N 1
ATOM 913 C CA . GLY A 1 115 ? -7.778 -6.020 2.658 1.00 95.44 115 GLY A CA 1
ATOM 914 C C . GLY A 1 115 ? -9.057 -6.654 3.204 1.00 95.44 115 GLY A C 1
ATOM 915 O O . GLY A 1 115 ? -9.040 -7.129 4.342 1.00 95.44 115 GLY A O 1
ATOM 916 N N . GLN A 1 116 ? -10.150 -6.686 2.432 1.00 95.12 116 GLN A N 1
ATOM 917 C CA . GLN A 1 116 ? -11.475 -7.076 2.923 1.00 95.12 116 GLN A CA 1
ATOM 918 C C . GLN A 1 116 ? -11.488 -8.490 3.518 1.00 95.12 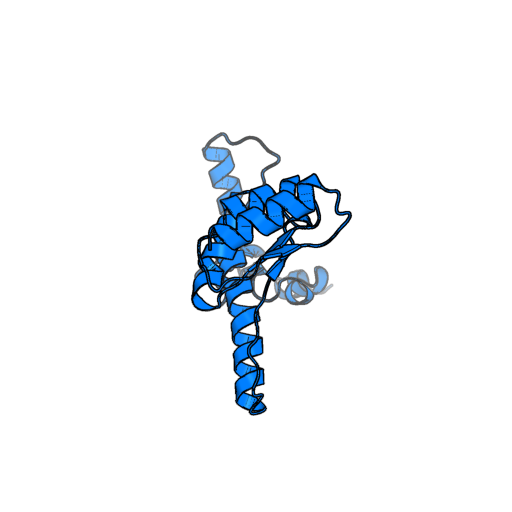116 GLN A C 1
ATOM 920 O O . GLN A 1 116 ? -12.004 -8.699 4.612 1.00 95.12 116 GLN A O 1
ATOM 925 N N . GLN A 1 117 ? -10.854 -9.454 2.846 1.00 94.69 117 GLN A N 1
ATOM 926 C CA . GLN A 1 117 ? -10.761 -10.843 3.322 1.00 94.69 117 GLN A CA 1
ATOM 927 C C . GLN A 1 117 ? -9.976 -11.001 4.640 1.00 94.69 117 GLN A C 1
ATOM 929 O O . GLN A 1 117 ? -10.056 -12.040 5.290 1.00 94.69 117 GLN A O 1
ATOM 934 N N . PHE A 1 118 ? -9.216 -9.976 5.037 1.00 95.75 118 PHE A N 1
ATOM 935 C CA . PHE A 1 118 ? -8.400 -9.953 6.251 1.00 95.75 118 PHE A CA 1
ATOM 936 C C . PHE A 1 118 ? -8.951 -9.011 7.326 1.00 95.75 118 PHE A C 1
ATOM 938 O O . PHE A 1 118 ? -8.305 -8.828 8.361 1.00 95.75 118 PHE A O 1
ATOM 945 N N . HIS A 1 119 ? -10.107 -8.384 7.081 1.00 96.19 119 HIS A N 1
ATOM 946 C CA . HIS A 1 119 ? -10.651 -7.310 7.913 1.00 96.19 119 HIS A CA 1
ATOM 947 C C . HIS A 1 119 ? -9.642 -6.177 8.153 1.00 96.19 119 HIS A C 1
ATOM 949 O O . HIS A 1 119 ? -9.487 -5.664 9.270 1.00 96.19 119 HIS A O 1
ATOM 955 N N . PHE A 1 120 ? -8.898 -5.832 7.100 1.00 96.19 120 PHE A N 1
ATOM 956 C CA . PHE A 1 120 ? -7.857 -4.819 7.157 1.00 96.19 120 PHE A CA 1
ATOM 957 C C . PHE A 1 120 ? -8.473 -3.443 7.412 1.00 96.19 120 PHE A C 1
ATOM 959 O O . PHE A 1 120 ? -9.374 -3.001 6.703 1.00 96.19 120 PHE A O 1
ATOM 966 N N . GLY A 1 121 ? -7.995 -2.772 8.452 1.00 95.88 121 GLY A N 1
ATOM 967 C CA . GLY A 1 121 ? -8.565 -1.521 8.924 1.00 95.88 121 GLY A CA 1
ATOM 968 C C . GLY A 1 121 ? -7.843 -0.272 8.427 1.00 95.88 121 GLY A C 1
ATOM 969 O O . GLY A 1 121 ? -6.892 -0.316 7.644 1.00 95.88 121 GLY A O 1
ATOM 970 N N . LEU A 1 122 ? -8.265 0.869 8.960 1.00 96.81 122 LEU A N 1
ATOM 971 C CA . LEU A 1 122 ? -7.677 2.179 8.703 1.00 96.81 122 LEU A CA 1
ATOM 972 C C . LEU A 1 122 ? -7.198 2.812 10.010 1.00 96.81 122 LEU A C 1
ATOM 974 O O . LEU A 1 122 ? -7.763 2.602 11.081 1.00 96.81 122 LEU A O 1
ATOM 978 N N . GLU A 1 123 ? -6.156 3.628 9.927 1.00 97.44 123 GLU A N 1
ATOM 979 C CA . GLU A 1 123 ? -5.719 4.491 11.017 1.00 97.44 123 GLU A CA 1
ATOM 980 C C . GLU A 1 123 ? -5.873 5.956 10.606 1.00 97.44 123 GLU A C 1
ATOM 982 O O . GLU A 1 123 ? -5.485 6.369 9.512 1.00 97.44 123 GLU A O 1
ATOM 987 N N . ALA A 1 124 ? -6.499 6.725 11.493 1.00 97.25 124 ALA A N 1
ATOM 988 C CA . ALA A 1 124 ? -6.760 8.143 11.332 1.00 97.25 124 ALA A CA 1
ATOM 989 C C . ALA A 1 124 ? -6.054 8.921 12.444 1.00 97.25 124 ALA A C 1
ATOM 991 O O . ALA A 1 124 ? -6.329 8.719 13.629 1.00 97.25 124 ALA A O 1
ATOM 992 N N . GLY A 1 125 ? -5.169 9.843 12.069 1.00 95.88 125 GLY A N 1
ATOM 993 C CA . GLY A 1 125 ? -4.408 10.689 12.987 1.00 95.88 125 GLY A CA 1
ATOM 994 C C . GLY A 1 125 ? -5.015 12.077 13.206 1.00 95.88 125 GLY A C 1
ATOM 995 O O . GLY A 1 125 ? -4.493 12.860 13.999 1.00 95.88 125 GLY A O 1
ATOM 996 N N . SER A 1 126 ? -6.097 12.419 12.508 1.00 95.94 126 SER A N 1
ATOM 997 C CA . SER A 1 126 ? -6.727 13.740 12.570 1.00 95.94 126 SER A CA 1
ATOM 998 C C . SER A 1 126 ? -8.227 13.683 12.276 1.00 95.94 126 SER A C 1
ATOM 1000 O O . SER A 1 126 ? -8.750 12.687 11.780 1.00 95.94 126 SER A O 1
ATOM 1002 N N . LYS A 1 127 ? -8.951 14.764 12.589 1.00 95.50 127 LYS A N 1
ATOM 1003 C CA . LYS A 1 127 ? -10.406 14.845 12.373 1.00 95.50 127 LYS A CA 1
ATOM 1004 C C . LYS A 1 127 ? -10.808 14.644 10.897 1.00 95.50 127 LYS A C 1
ATOM 1006 O O . LYS A 1 127 ? -11.731 13.866 10.670 1.00 95.50 127 LYS A O 1
ATOM 1011 N N . PRO A 1 128 ? -10.142 15.264 9.897 1.00 94.38 128 PRO A N 1
ATOM 1012 C CA . PRO A 1 128 ? -10.448 15.002 8.487 1.00 94.38 128 PRO A CA 1
ATOM 1013 C C . PRO A 1 128 ? -10.158 13.555 8.069 1.00 94.38 128 PRO A C 1
ATOM 1015 O O . PRO A 1 128 ? -10.939 12.960 7.328 1.00 94.38 128 PRO A O 1
ATOM 1018 N N . GLU A 1 129 ? -9.073 12.965 8.577 1.00 96.06 129 GLU A N 1
ATOM 1019 C CA . GLU A 1 129 ? -8.741 11.563 8.303 1.00 96.06 129 GLU A CA 1
ATOM 1020 C C . GLU A 1 129 ? -9.768 10.611 8.915 1.00 96.06 129 GLU A C 1
ATOM 1022 O O . GLU A 1 129 ? -10.141 9.645 8.264 1.00 96.06 129 GLU A O 1
ATOM 1027 N N . LEU A 1 130 ? -10.293 10.902 10.110 1.00 96.25 130 LEU A N 1
ATOM 1028 C CA . LEU A 1 130 ? -11.346 10.094 10.732 1.00 96.25 130 LEU A CA 1
ATOM 1029 C C . LEU A 1 130 ? -12.631 10.115 9.900 1.00 96.25 130 LEU A C 1
ATOM 1031 O O . LEU A 1 130 ? -13.235 9.073 9.675 1.00 96.25 130 LEU A O 1
ATOM 1035 N N . VAL A 1 131 ? -13.038 11.290 9.414 1.00 94.75 131 VAL A N 1
ATOM 1036 C CA . VAL A 1 131 ? -14.205 11.403 8.525 1.00 94.75 131 VAL A CA 1
ATOM 1037 C C . VAL A 1 131 ? -13.971 10.630 7.225 1.00 94.75 131 VAL A C 1
ATOM 1039 O O . VAL A 1 131 ? -14.872 9.940 6.756 1.00 94.75 131 VAL A O 1
ATOM 1042 N N . SER A 1 132 ? -12.756 10.692 6.677 1.00 93.12 132 SER A N 1
ATOM 1043 C CA . SER A 1 132 ? -12.382 9.945 5.470 1.00 93.12 132 SER A CA 1
ATOM 1044 C C . SER A 1 132 ? -12.386 8.432 5.713 1.00 93.12 132 SER A C 1
ATOM 1046 O O . SER A 1 132 ? -12.921 7.690 4.897 1.00 93.12 132 SER A O 1
ATOM 1048 N N . ALA A 1 133 ? -11.859 7.976 6.853 1.00 94.38 133 ALA A N 1
ATOM 1049 C CA . ALA A 1 133 ? -11.870 6.572 7.251 1.00 94.38 133 ALA A CA 1
ATOM 1050 C C . ALA A 1 133 ? -13.301 6.042 7.381 1.00 94.38 133 ALA A C 1
ATOM 1052 O O . ALA A 1 133 ? -13.621 5.008 6.808 1.00 94.38 133 ALA A O 1
ATOM 1053 N N . LEU A 1 134 ? -14.177 6.787 8.066 1.00 94.00 134 LEU A N 1
ATOM 1054 C CA . LEU A 1 134 ? -15.591 6.433 8.217 1.00 94.00 134 LEU A CA 1
ATOM 1055 C C .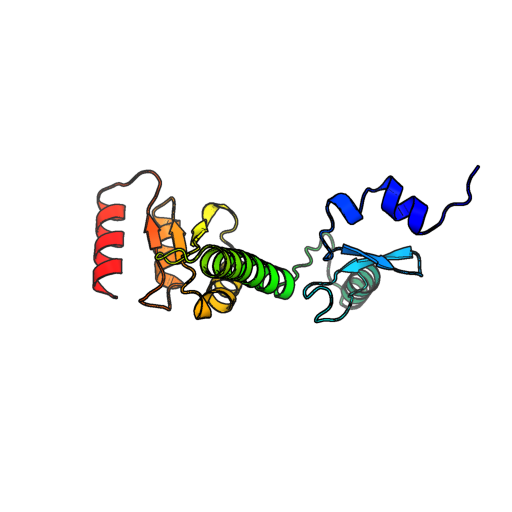 LEU A 1 134 ? -16.328 6.389 6.873 1.00 94.00 134 LEU A C 1
ATOM 1057 O O . LEU A 1 134 ? -17.201 5.551 6.690 1.00 94.00 134 LEU A O 1
ATOM 1061 N N . ALA A 1 135 ? -15.979 7.263 5.925 1.00 92.50 135 ALA A N 1
ATOM 1062 C CA . ALA A 1 135 ? -16.584 7.264 4.594 1.00 92.50 135 ALA A CA 1
ATOM 1063 C C . ALA A 1 135 ? -16.155 6.064 3.727 1.00 92.50 135 ALA A C 1
ATOM 1065 O O . ALA A 1 135 ? -16.889 5.681 2.818 1.00 92.50 135 ALA A O 1
ATOM 1066 N N . MET A 1 136 ? -14.973 5.496 3.985 1.00 89.44 136 MET A N 1
ATOM 1067 C CA . MET A 1 136 ? -14.414 4.365 3.231 1.00 89.44 136 MET A CA 1
ATOM 1068 C C . MET A 1 136 ? -14.627 3.012 3.920 1.00 89.44 136 MET A C 1
ATOM 1070 O O . MET A 1 136 ? -14.377 1.973 3.312 1.00 89.44 136 MET A O 1
ATOM 1074 N N . HIS A 1 137 ? -15.076 3.012 5.174 1.00 86.62 137 HIS A N 1
ATOM 1075 C CA . HIS A 1 137 ? -15.316 1.809 5.962 1.00 86.62 137 HIS A CA 1
ATOM 1076 C C . HIS A 1 137 ? -16.549 1.059 5.446 1.00 86.62 137 HIS A C 1
ATOM 1078 O O . HIS A 1 137 ? -17.634 1.626 5.320 1.00 86.62 137 HIS A O 1
ATOM 1084 N N . LYS A 1 138 ? -16.356 -0.214 5.091 1.00 84.88 138 LYS A N 1
ATOM 1085 C CA . LYS A 1 138 ? -17.395 -1.094 4.522 1.00 84.88 138 LYS A CA 1
ATOM 1086 C C . LYS A 1 138 ? -17.544 -2.415 5.276 1.00 84.88 138 LYS A C 1
ATOM 1088 O O . LYS A 1 138 ? -18.449 -3.186 4.973 1.00 84.88 138 LYS A O 1
ATOM 1093 N N . ASP A 1 139 ? -16.645 -2.687 6.215 1.00 89.50 139 ASP A N 1
ATOM 1094 C CA . ASP A 1 139 ? -16.545 -3.957 6.923 1.00 89.50 139 ASP A CA 1
ATOM 1095 C C . ASP A 1 139 ? -16.623 -3.710 8.428 1.00 89.50 139 ASP A C 1
ATOM 1097 O O . ASP A 1 139 ? -15.679 -3.181 9.016 1.00 89.50 139 ASP A O 1
ATOM 1101 N N . ALA A 1 140 ? -17.731 -4.129 9.040 1.00 86.94 140 ALA A N 1
ATOM 1102 C CA . ALA A 1 140 ? -18.005 -3.974 10.469 1.00 86.94 140 ALA A CA 1
ATOM 1103 C C . ALA A 1 140 ? -16.950 -4.645 11.372 1.00 86.94 140 ALA A C 1
ATOM 1105 O O . ALA A 1 140 ? -16.775 -4.247 12.522 1.00 86.94 140 ALA A O 1
ATOM 1106 N N . GLU A 1 141 ? -16.217 -5.635 10.857 1.00 91.25 141 GLU A N 1
ATOM 1107 C CA . GLU A 1 141 ? -15.148 -6.321 11.589 1.00 91.25 141 GLU A CA 1
ATOM 1108 C C . GLU A 1 141 ? -13.781 -5.630 11.434 1.00 91.25 141 GLU A C 1
ATOM 1110 O O . GLU A 1 141 ? -12.829 -5.952 12.156 1.00 91.25 141 GLU A O 1
ATOM 1115 N N . SER A 1 142 ? -13.650 -4.686 10.497 1.00 93.44 142 SER A N 1
ATOM 1116 C CA . SER A 1 142 ? -12.411 -3.942 10.274 1.00 93.44 142 SER A CA 1
ATOM 1117 C C . SER A 1 142 ? -12.274 -2.774 11.251 1.00 93.44 142 SER A C 1
ATOM 1119 O O . SER A 1 142 ? -13.242 -2.110 11.633 1.00 93.44 142 SER A O 1
ATOM 1121 N N . LEU A 1 143 ? -11.039 -2.508 11.676 1.00 94.75 143 LEU A N 1
ATOM 1122 C CA . LEU A 1 143 ? -10.758 -1.540 12.734 1.00 94.75 143 LEU A CA 1
ATOM 1123 C C . LEU A 1 143 ? -10.543 -0.128 12.178 1.00 94.75 143 LEU A C 1
ATOM 1125 O O . LEU A 1 143 ? -9.822 0.055 11.202 1.00 94.75 143 LEU A O 1
ATOM 1129 N N . ILE A 1 144 ? -11.062 0.888 12.872 1.00 96.19 144 ILE A N 1
ATOM 1130 C CA . ILE A 1 144 ? -10.606 2.276 12.712 1.00 96.19 144 ILE A CA 1
ATOM 1131 C C . ILE A 1 144 ? -9.833 2.689 13.965 1.00 96.19 144 ILE A C 1
ATOM 1133 O O . ILE A 1 144 ? -10.414 2.913 15.030 1.00 96.19 144 ILE A O 1
ATOM 1137 N N . ILE A 1 145 ? -8.512 2.816 13.847 1.00 96.88 145 ILE A N 1
ATOM 1138 C CA . ILE A 1 145 ? -7.652 3.271 14.944 1.00 96.88 145 ILE A CA 1
ATOM 1139 C C . ILE A 1 145 ? -7.558 4.796 14.922 1.00 96.88 145 ILE A C 1
ATOM 1141 O O . ILE A 1 145 ? -7.173 5.401 13.926 1.00 96.88 145 ILE A O 1
ATOM 1145 N N . CYS A 1 146 ? -7.902 5.426 16.044 1.00 97.19 146 CYS A N 1
ATOM 1146 C CA . CYS A 1 146 ? -7.936 6.880 16.183 1.00 97.19 146 CYS A CA 1
ATOM 1147 C C . CYS A 1 146 ? -6.724 7.411 16.968 1.00 97.19 146 CYS A C 1
ATOM 1149 O O . CYS A 1 146 ? -6.688 7.353 18.201 1.00 97.19 146 CYS A O 1
ATOM 1151 N N . ASN A 1 147 ? -5.764 8.018 16.278 1.00 94.94 147 ASN A N 1
ATOM 1152 C CA . ASN A 1 147 ? -4.559 8.627 16.847 1.00 94.94 147 ASN A CA 1
ATOM 1153 C C . ASN A 1 147 ? -4.584 10.162 16.781 1.00 94.94 147 ASN A C 1
ATOM 1155 O O . ASN A 1 147 ? -5.626 10.773 16.562 1.00 94.94 147 ASN A O 1
ATOM 1159 N N . GLY A 1 148 ? -3.446 10.784 17.108 1.00 94.56 148 GLY A N 1
ATOM 1160 C CA . GLY A 1 148 ? -3.252 12.234 17.086 1.00 94.56 148 GLY A CA 1
ATOM 1161 C C . GLY A 1 148 ? -4.017 13.001 18.165 1.00 94.56 148 GLY A C 1
ATOM 1162 O O . GLY A 1 148 ? -4.514 12.415 19.135 1.00 94.56 148 GLY A O 1
ATOM 1163 N N . TYR A 1 149 ? -4.066 14.328 18.001 1.00 94.50 149 TYR A N 1
ATOM 1164 C CA . TYR A 1 149 ? -4.737 15.249 18.921 1.00 94.50 149 TYR A CA 1
ATOM 1165 C C . TYR A 1 149 ? -6.261 15.129 18.810 1.00 94.50 149 TYR A C 1
ATOM 1167 O O . TYR A 1 149 ? -6.813 15.129 17.709 1.00 94.50 149 TYR A O 1
ATOM 1175 N N . LYS A 1 150 ? -6.947 15.056 19.956 1.00 97.38 150 LYS A N 1
ATOM 1176 C CA . LYS A 1 150 ? -8.387 14.776 20.030 1.00 97.38 150 LYS A CA 1
ATOM 1177 C C . LYS A 1 150 ? -9.106 15.884 20.786 1.00 97.38 150 LYS A C 1
ATOM 1179 O O . LYS A 1 150 ? -9.026 15.959 22.008 1.00 97.38 150 LYS A O 1
ATOM 1184 N N . ASP A 1 151 ? -9.823 16.724 20.049 1.00 97.19 151 ASP A N 1
ATOM 1185 C CA . ASP A 1 151 ? -10.769 17.673 20.630 1.00 97.19 151 ASP A CA 1
ATOM 1186 C C . ASP A 1 151 ? -12.150 17.022 20.845 1.00 97.19 151 ASP A C 1
ATOM 1188 O O . ASP A 1 151 ? -12.398 15.875 20.460 1.00 97.19 151 ASP A O 1
ATOM 1192 N N . GLN A 1 152 ? -13.078 17.758 21.463 1.00 97.94 152 GLN A N 1
ATOM 1193 C CA . GLN A 1 152 ? -14.432 17.254 21.728 1.00 97.94 152 GLN A CA 1
ATOM 1194 C C . GLN A 1 152 ? -15.154 16.795 20.452 1.00 97.94 152 GLN A C 1
ATOM 1196 O O . GLN A 1 152 ? -15.880 15.801 20.471 1.00 97.94 152 GLN A O 1
ATOM 1201 N N . ALA A 1 15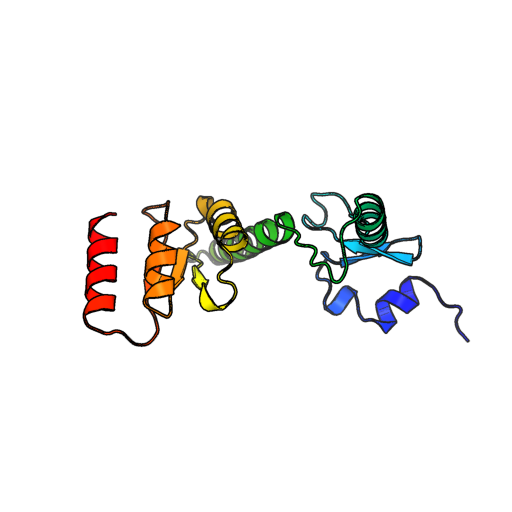3 ? -14.949 17.497 19.336 1.00 96.62 153 ALA A N 1
ATOM 1202 C CA . ALA A 1 153 ? -15.567 17.152 18.063 1.00 96.62 153 ALA A CA 1
ATOM 1203 C C . ALA A 1 153 ? -15.006 15.839 17.499 1.00 96.62 153 ALA A C 1
ATOM 1205 O O . ALA A 1 153 ? -15.783 15.007 17.039 1.00 96.62 153 ALA A O 1
ATOM 1206 N N . PHE A 1 154 ? -13.691 15.623 17.578 1.00 97.69 154 PHE A N 1
ATOM 1207 C CA . PHE A 1 154 ? -13.060 14.364 17.187 1.00 97.69 154 PHE A CA 1
ATOM 1208 C C . PHE A 1 154 ? -13.657 13.192 17.973 1.00 97.69 154 PHE A C 1
ATOM 1210 O O . PHE A 1 154 ? -14.117 12.219 17.377 1.00 97.69 154 PHE A O 1
ATOM 1217 N N . ILE A 1 155 ? -13.703 13.299 19.307 1.00 97.94 155 ILE A N 1
ATOM 1218 C CA . ILE A 1 155 ? -14.248 12.239 20.168 1.00 97.94 155 ILE A CA 1
ATOM 1219 C C . ILE A 1 155 ? -15.717 11.970 19.833 1.00 97.94 155 ILE A C 1
ATOM 1221 O O . ILE A 1 155 ? -16.121 10.815 19.709 1.00 97.94 155 ILE A O 1
ATOM 1225 N N . ARG A 1 156 ? -16.515 13.024 19.626 1.00 97.31 156 ARG A N 1
ATOM 1226 C CA . ARG A 1 156 ? -17.921 12.886 19.237 1.00 97.31 156 ARG A CA 1
ATOM 1227 C C . ARG A 1 156 ? -18.079 12.148 17.909 1.00 97.31 156 ARG A C 1
ATOM 1229 O O . ARG A 1 156 ? -18.926 11.268 17.825 1.00 97.31 156 ARG A O 1
ATOM 1236 N N . ILE A 1 157 ? -17.279 12.482 16.896 1.00 96.56 157 ILE A N 1
ATOM 1237 C CA . ILE A 1 157 ? -17.318 11.810 15.588 1.00 96.56 157 ILE A CA 1
ATOM 1238 C C . ILE A 1 157 ? -16.937 10.334 15.734 1.00 96.56 157 ILE A C 1
ATOM 1240 O O . ILE A 1 157 ? -17.650 9.486 15.213 1.00 96.56 157 ILE A O 1
ATOM 1244 N N . ALA A 1 158 ? -15.885 10.014 16.492 1.00 96.50 158 ALA A N 1
ATOM 1245 C CA . ALA A 1 158 ? -15.459 8.629 16.705 1.00 96.50 158 ALA A CA 1
ATOM 1246 C C . ALA A 1 158 ? -16.549 7.785 17.391 1.00 96.50 158 ALA A C 1
ATOM 1248 O O . ALA A 1 158 ? -16.838 6.666 16.971 1.00 96.50 158 ALA A O 1
ATOM 1249 N N . LEU A 1 159 ? -17.201 8.338 18.420 1.00 96.12 159 LEU A N 1
ATOM 1250 C CA . LEU A 1 159 ? -18.302 7.666 19.116 1.00 96.12 159 LEU A CA 1
ATOM 1251 C C . LEU A 1 159 ? -19.548 7.511 18.237 1.00 96.12 159 LEU A C 1
ATOM 1253 O O . LEU A 1 159 ? -20.232 6.493 18.329 1.00 96.12 159 LEU A O 1
ATOM 1257 N N . LEU A 1 160 ? -19.848 8.500 17.388 1.00 94.69 160 LEU A N 1
ATOM 1258 C CA . LEU A 1 160 ? -20.924 8.389 16.402 1.00 94.69 160 LEU A CA 1
ATOM 1259 C C . LEU A 1 160 ? -20.608 7.325 15.350 1.00 94.69 160 LEU A C 1
ATOM 1261 O O . LEU A 1 160 ? -21.498 6.549 15.028 1.00 94.69 160 LEU A O 1
ATOM 1265 N N . GLY A 1 161 ? -19.358 7.250 14.886 1.00 92.06 161 GLY A N 1
ATOM 1266 C CA . GLY A 1 161 ? -18.876 6.197 13.994 1.00 92.06 161 GLY A CA 1
ATOM 1267 C C . GLY A 1 161 ? -19.151 4.814 14.571 1.00 92.06 161 GLY A C 1
ATOM 1268 O O . GLY A 1 161 ? -19.898 4.054 13.977 1.00 92.06 161 GLY A O 1
ATOM 1269 N N . ARG A 1 162 ? -18.706 4.554 15.807 1.00 91.06 162 ARG A N 1
ATOM 1270 C CA . ARG A 1 162 ? -18.978 3.286 16.510 1.00 91.06 162 ARG A CA 1
ATOM 1271 C C . ARG A 1 162 ? -20.471 2.969 16.673 1.00 91.06 162 ARG A C 1
ATOM 1273 O O . ARG A 1 162 ? -20.846 1.811 16.822 1.00 91.06 162 ARG A O 1
ATOM 1280 N N . LYS A 1 163 ? -21.336 3.987 16.734 1.00 91.19 163 LYS A N 1
ATOM 1281 C CA . LYS A 1 163 ? -22.789 3.788 16.837 1.00 91.19 163 LYS A CA 1
ATOM 1282 C C . LYS A 1 163 ? -23.406 3.342 15.503 1.00 91.19 163 LYS A C 1
ATOM 1284 O O . LYS A 1 163 ? -24.483 2.755 15.528 1.00 91.19 163 LYS A O 1
ATOM 1289 N N . LEU A 1 164 ? -22.771 3.652 14.372 1.00 85.25 164 LEU A N 1
ATOM 1290 C CA . LEU A 1 164 ? -23.247 3.271 13.039 1.00 85.25 164 LEU A CA 1
ATOM 1291 C C . LEU A 1 164 ? -22.976 1.795 12.710 1.00 85.25 164 LEU A C 1
ATOM 1293 O O . LEU A 1 164 ? -23.680 1.249 11.865 1.00 85.25 164 LEU A O 1
ATOM 1297 N N . GLY A 1 165 ? -22.028 1.165 13.406 1.00 73.94 165 GLY A N 1
ATOM 1298 C CA . GLY A 1 165 ? -21.523 -0.182 13.137 1.00 73.94 165 GLY A CA 1
ATOM 1299 C C . GLY A 1 165 ? -20.028 -0.127 12.888 1.00 73.94 165 GLY A C 1
ATOM 1300 O O . GLY A 1 165 ? -19.544 -1.039 12.192 1.00 73.94 165 GLY A O 1
#

Foldseek 3Di:
DPDDAQVNVCVVVVCVVPCVQQWGADRVRFIWGDLQRPVDDIDGVVVVVVVCVVVVHDDPDDDDDLSNLLNVLVVVQVVQVVVCVVVVPPDHDAAEAECVVPVDPSSLLSNCVSCVVVLHAYEYADQVSLVSRLVNDDHPSHDYHYHHDDDPVNVVSVVVSPVVD

Secondary structure (DSSP, 8-state):
-PPP-HHHHHHHTTHHHHHTTTEEE-TTS-EEE-TTGGGS--EEHHHHHHHHHHTTPPSS-----HHHHHHHHHHHHHHHHHHHHHTT--S----EEEGGG---HHHHHHHHHHHGGGT-EEEE-SHHHHHHHHHH---TTS-EEE-S---HHHHHHHHHHHHH-

pLDDT: mean 94.28, std 4.74, range [56.69, 98.5]

Sequence (165 aa):
MKDWDVESAIATYNVDGWGSGYFTVNAEGNVVAKPLQENGGSINILEVVNEARTRGLSFPLVIRFQDLLRHRVESVNLAFQNAITEFDYRGQYRGVFPIKVNQLREVIEEIVDAGQQFHFGLEAGSKPELVSALAMHKDAESLIICNGYKDQAFIRIALLGRKLG

Radius of gyration: 20.58 Å; chains: 1; bounding box: 60×40×50 Å